Protein AF-A0A956IUS0-F1 (afdb_monomer_lite)

Secondary structure (DSSP, 8-state):
-PPPPPSTT-SHHHHHHHHHHHHH-HHHHHHHHTSTTTTTTTSHHHHHHHHH---HHHHHHHSTT--SS--HHHHHT-S-HHHHH-SSSSSEEEEPPPTT---PPPSS-EEEESGGGSGGGTHHHHS---SS-PPPPS--

Radius of gyration: 16.82 Å; chains: 1; bounding box: 32×32×57 Å

pLDDT: mean 84.07, std 15.71, range [42.06, 98.62]

Foldseek 3Di:
DAAQQPLVQADPVQVVVLVVVCVVVVVVVVVCCPDCQQCLQPDPVNVVVCVVPVDPSSCSQFQSRHDPDDDPVSNNRTNTLCNLQVSDPQAGEDEDDPPPPDDDDDPGHHDYDPCCVDPVSVCSRPVDDDPDCDDDPPDD

Sequence (140 aa):
MPHPAPQTRAGVDALARNAECESCHPEVADEWRASLHAEAFTVREFQHAFRSEPLAFCRSCHAPEAGPAKEPALEAIGVACVTCHLPEGERVLAAARPAGAGGGAAPHPLARSERFAGDEACAACHEFTFPDRRPVPEFM

Structure (mmCIF, N/CA/C/O backbone):
data_AF-A0A956IUS0-F1
#
_entry.id   AF-A0A956IUS0-F1
#
loop_
_atom_site.group_PDB
_atom_site.id
_atom_site.type_symbol
_atom_site.label_atom_id
_atom_site.label_alt_id
_atom_site.label_comp_id
_atom_site.label_asym_id
_atom_site.label_entity_id
_atom_site.label_seq_id
_atom_site.pdbx_PDB_ins_code
_atom_site.Cartn_x
_atom_site.Cartn_y
_atom_site.Cartn_z
_atom_site.occupancy
_atom_site.B_iso_or_equiv
_atom_site.auth_seq_id
_atom_site.auth_comp_id
_atom_site.auth_asym_id
_atom_site.auth_atom_id
_atom_site.pdbx_PDB_model_num
ATOM 1 N N . MET A 1 1 ? 8.177 16.846 -7.841 1.00 43.44 1 MET A N 1
ATOM 2 C CA . MET A 1 1 ? 7.263 15.697 -7.981 1.00 43.44 1 MET A CA 1
ATOM 3 C C . MET A 1 1 ? 7.675 14.664 -6.951 1.00 43.44 1 MET A C 1
ATOM 5 O O . MET A 1 1 ? 8.882 14.517 -6.770 1.00 43.44 1 MET A O 1
ATOM 9 N N . PRO A 1 2 ? 6.737 14.031 -6.233 1.00 47.97 2 PRO A N 1
ATOM 10 C CA . PRO A 1 2 ? 7.080 12.952 -5.316 1.00 47.97 2 PRO A CA 1
ATOM 11 C C . PRO A 1 2 ? 7.835 11.865 -6.090 1.00 47.97 2 PRO A C 1
ATOM 13 O O . PRO A 1 2 ? 7.443 11.480 -7.189 1.00 47.97 2 PRO A O 1
ATOM 16 N N . HIS A 1 3 ? 8.981 11.446 -5.562 1.00 47.50 3 HIS A N 1
ATOM 17 C CA . HIS A 1 3 ? 9.672 10.266 -6.071 1.00 47.50 3 HIS A CA 1
ATOM 18 C C . HIS A 1 3 ? 8.907 9.014 -5.614 1.00 47.50 3 HIS A C 1
ATOM 20 O O . HIS A 1 3 ? 8.232 9.084 -4.581 1.00 47.50 3 HIS A O 1
ATOM 26 N N . PRO A 1 4 ? 9.017 7.879 -6.334 1.00 52.72 4 PRO A N 1
ATOM 27 C CA . PRO A 1 4 ? 8.536 6.602 -5.822 1.00 52.72 4 PRO A CA 1
ATOM 28 C C . PRO A 1 4 ? 9.071 6.401 -4.410 1.00 52.72 4 PRO A C 1
ATOM 30 O O . PRO A 1 4 ? 10.219 6.776 -4.134 1.00 52.72 4 PRO A O 1
ATOM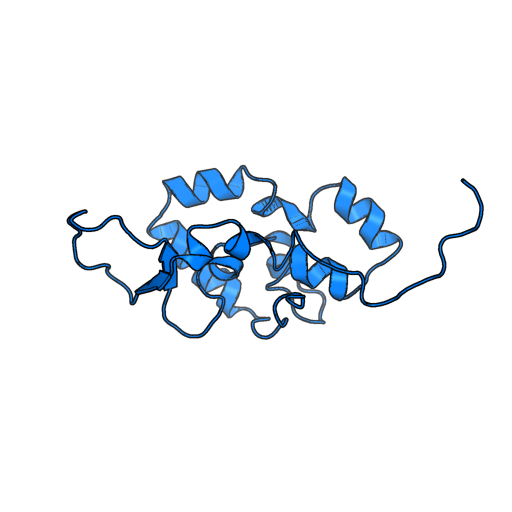 33 N N . ALA A 1 5 ? 8.241 5.846 -3.527 1.00 44.84 5 ALA A N 1
ATOM 34 C CA . ALA A 1 5 ? 8.649 5.578 -2.158 1.00 44.84 5 ALA A CA 1
ATOM 35 C C . ALA A 1 5 ? 10.006 4.844 -2.172 1.00 44.84 5 ALA A C 1
ATOM 37 O O . ALA A 1 5 ? 10.187 3.905 -2.959 1.00 44.84 5 ALA A O 1
ATOM 38 N N . PRO A 1 6 ? 10.990 5.282 -1.366 1.00 46.34 6 PRO A N 1
ATOM 39 C CA . PRO A 1 6 ? 12.245 4.562 -1.247 1.00 46.34 6 PRO A CA 1
ATOM 40 C C . PRO A 1 6 ? 11.949 3.094 -0.926 1.00 46.34 6 PRO A C 1
ATOM 42 O O . PRO A 1 6 ? 11.139 2.815 -0.046 1.00 46.34 6 PRO A O 1
ATOM 45 N N . GLN A 1 7 ? 12.625 2.156 -1.596 1.00 52.38 7 GLN A N 1
ATOM 46 C CA . GLN A 1 7 ? 12.548 0.712 -1.301 1.00 52.38 7 GLN A CA 1
ATOM 47 C C . GLN A 1 7 ? 13.259 0.377 0.028 1.00 52.38 7 GLN A C 1
ATOM 49 O O . GLN A 1 7 ? 14.017 -0.583 0.132 1.00 52.38 7 GLN A O 1
ATOM 54 N N . THR A 1 8 ? 13.102 1.224 1.047 1.00 47.28 8 THR A N 1
ATOM 55 C CA . THR A 1 8 ? 13.841 1.180 2.313 1.00 47.28 8 THR A CA 1
ATOM 56 C C . THR A 1 8 ? 13.293 0.145 3.291 1.00 47.28 8 THR A C 1
ATOM 58 O O . THR A 1 8 ? 13.844 0.022 4.382 1.00 47.28 8 THR A O 1
ATOM 61 N N . ARG A 1 9 ? 12.246 -0.614 2.928 1.00 53.69 9 ARG A N 1
ATOM 62 C CA . ARG A 1 9 ? 11.588 -1.596 3.817 1.00 53.69 9 ARG A CA 1
ATOM 63 C C . ARG A 1 9 ? 11.575 -3.034 3.327 1.00 53.69 9 ARG A C 1
ATOM 65 O O . ARG A 1 9 ? 10.832 -3.854 3.851 1.00 53.69 9 ARG A O 1
ATOM 72 N N . ALA A 1 10 ? 12.442 -3.351 2.377 1.00 52.94 10 ALA A N 1
ATOM 73 C CA . ALA A 1 10 ? 12.619 -4.715 1.917 1.00 52.94 10 ALA A CA 1
ATOM 74 C C . ALA A 1 10 ? 12.929 -5.682 3.072 1.00 52.94 10 ALA A C 1
ATOM 76 O O . ALA A 1 10 ? 13.955 -5.532 3.743 1.00 52.94 10 ALA A O 1
ATOM 77 N N . GLY A 1 11 ? 12.081 -6.694 3.279 1.00 60.34 11 GLY A N 1
ATOM 78 C CA . GLY A 1 11 ? 12.446 -7.836 4.113 1.00 60.34 11 GLY A CA 1
ATOM 79 C C . GLY A 1 11 ? 11.300 -8.662 4.689 1.00 60.34 11 GLY A C 1
ATOM 80 O O . GLY A 1 11 ? 10.126 -8.312 4.632 1.00 60.34 11 GLY A O 1
ATOM 81 N N . VAL A 1 12 ? 11.693 -9.778 5.309 1.00 58.97 12 VAL A N 1
ATOM 82 C CA . VAL A 1 12 ? 10.830 -10.805 5.927 1.00 58.97 12 VAL A CA 1
ATOM 83 C C . VAL A 1 12 ? 9.860 -10.244 6.982 1.00 58.97 12 VAL A C 1
ATOM 85 O O . VAL A 1 12 ? 8.802 -10.823 7.212 1.00 58.97 12 VAL A O 1
ATOM 88 N N . ASP A 1 13 ? 10.202 -9.105 7.591 1.00 82.25 13 ASP A N 1
ATOM 89 C CA . ASP A 1 13 ? 9.361 -8.384 8.554 1.00 82.25 13 ASP A CA 1
ATOM 90 C C . ASP A 1 13 ? 8.063 -7.850 7.920 1.00 82.25 13 ASP A C 1
ATOM 92 O O . ASP A 1 13 ? 7.012 -7.856 8.557 1.00 82.25 13 ASP A O 1
ATOM 96 N N . ALA A 1 14 ? 8.081 -7.468 6.638 1.00 86.94 14 ALA A N 1
ATOM 97 C CA . ALA A 1 14 ? 6.908 -6.903 5.972 1.00 86.94 14 ALA A CA 1
ATOM 98 C C . ALA A 1 14 ? 5.746 -7.907 5.866 1.00 86.94 14 ALA A C 1
ATOM 100 O O . ALA A 1 14 ? 4.598 -7.540 6.115 1.00 86.94 14 ALA A O 1
ATOM 101 N N . LEU A 1 15 ? 6.032 -9.184 5.571 1.00 91.81 15 LEU A N 1
ATOM 102 C CA . LEU A 1 15 ? 5.006 -10.237 5.527 1.00 91.81 15 LEU A CA 1
ATOM 103 C C . LEU A 1 15 ? 4.382 -10.469 6.907 1.00 91.81 15 LEU A C 1
ATOM 105 O O . LEU A 1 15 ? 3.162 -10.569 7.023 1.00 91.81 15 LEU A O 1
ATOM 109 N N . ALA A 1 16 ? 5.217 -10.540 7.949 1.00 92.31 16 ALA A N 1
ATOM 110 C CA . ALA A 1 16 ? 4.759 -10.749 9.318 1.00 92.31 16 ALA A CA 1
ATOM 111 C C . ALA A 1 16 ? 3.883 -9.579 9.790 1.00 92.31 16 ALA A C 1
ATOM 113 O O . ALA A 1 16 ? 2.766 -9.793 10.256 1.00 92.31 16 ALA A O 1
ATOM 114 N N . ARG A 1 17 ? 4.335 -8.340 9.575 1.00 91.19 17 ARG A N 1
ATOM 115 C CA . ARG A 1 17 ? 3.581 -7.132 9.935 1.00 91.19 17 ARG A CA 1
ATOM 116 C C . ARG A 1 17 ? 2.289 -6.981 9.138 1.00 91.19 17 ARG A C 1
ATOM 118 O O . ARG A 1 17 ? 1.290 -6.530 9.692 1.00 91.19 17 ARG A O 1
ATOM 125 N N . ASN A 1 18 ? 2.268 -7.374 7.862 1.00 94.81 18 ASN A N 1
ATOM 126 C CA . ASN A 1 18 ? 1.022 -7.404 7.098 1.00 94.81 18 ASN A CA 1
ATOM 127 C C . ASN A 1 18 ? 0.026 -8.398 7.703 1.00 94.81 18 ASN A C 1
ATOM 129 O O . ASN A 1 18 ? -1.116 -8.031 7.959 1.00 94.81 18 ASN A O 1
ATOM 133 N N . ALA A 1 19 ? 0.481 -9.616 8.011 1.00 95.81 19 ALA A N 1
ATOM 134 C CA . ALA A 1 19 ? -0.356 -10.640 8.630 1.00 95.81 19 ALA A CA 1
ATOM 135 C C . ALA A 1 19 ? -0.896 -10.206 10.007 1.00 95.81 19 ALA A C 1
ATOM 137 O O . ALA A 1 19 ? -2.046 -10.498 10.338 1.00 95.81 19 ALA A O 1
ATOM 138 N N . GLU A 1 20 ? -0.112 -9.462 10.796 1.00 94.56 20 GLU A N 1
ATOM 139 C CA . GLU A 1 20 ? -0.593 -8.845 12.039 1.00 94.56 20 GLU A CA 1
ATOM 140 C C . GLU A 1 20 ? -1.752 -7.874 11.779 1.00 94.56 20 GLU A C 1
ATOM 142 O O . GLU A 1 20 ? -2.770 -7.950 12.472 1.00 94.56 20 GLU A O 1
ATOM 147 N N . CYS A 1 21 ? -1.649 -7.018 10.753 1.00 95.62 21 CYS A N 1
ATOM 148 C CA . CYS A 1 21 ? -2.739 -6.118 10.362 1.00 95.62 21 CYS A CA 1
ATOM 149 C C . CYS A 1 21 ? -4.008 -6.912 10.017 1.00 95.62 21 CYS A C 1
ATOM 151 O O . CYS A 1 21 ? -5.085 -6.607 10.529 1.00 95.62 21 CYS A O 1
ATOM 153 N N . GLU A 1 22 ? -3.871 -7.959 9.199 1.00 97.56 22 GLU A N 1
ATOM 154 C CA . GLU A 1 22 ? -4.990 -8.802 8.759 1.00 97.56 22 GLU A CA 1
ATOM 155 C C . GLU A 1 22 ? -5.666 -9.532 9.930 1.00 97.56 22 GLU A C 1
ATOM 157 O O . GLU A 1 22 ? -6.880 -9.725 9.919 1.00 97.56 22 GLU A O 1
ATOM 162 N N . SER A 1 23 ? -4.912 -9.886 10.977 1.00 97.44 23 SER A N 1
ATOM 163 C CA . SER A 1 23 ? -5.463 -10.572 12.153 1.00 97.44 23 SER A CA 1
ATOM 164 C C . SER A 1 23 ? -6.440 -9.719 12.975 1.00 97.44 23 SER A C 1
ATOM 166 O O . SER A 1 23 ? -7.355 -10.265 13.590 1.00 97.44 23 SER A O 1
ATOM 168 N N . CYS A 1 24 ? -6.257 -8.392 12.986 1.00 97.19 24 CYS A N 1
ATOM 169 C CA . CYS A 1 24 ? -7.112 -7.452 13.720 1.00 97.19 24 CYS A CA 1
ATOM 170 C C . CYS A 1 24 ? -8.113 -6.713 12.821 1.00 97.19 24 CYS A C 1
ATOM 172 O O . CYS A 1 24 ? -9.118 -6.209 13.322 1.00 97.19 24 CYS A O 1
ATOM 174 N N . HIS A 1 25 ? -7.847 -6.641 11.514 1.00 96.81 25 HIS A N 1
ATOM 175 C CA . HIS A 1 25 ? -8.680 -5.962 10.520 1.00 96.81 25 HIS A CA 1
ATOM 176 C C . HIS A 1 25 ? -9.145 -6.925 9.412 1.00 96.81 25 HIS A C 1
ATOM 178 O O . HIS A 1 25 ? -8.826 -6.695 8.243 1.00 96.81 25 HIS A O 1
ATOM 184 N N . PRO A 1 26 ? -9.880 -8.002 9.748 1.00 98.19 26 PRO A N 1
ATOM 185 C CA . PRO A 1 26 ? -10.211 -9.053 8.791 1.00 98.19 26 PRO A CA 1
ATOM 186 C C . PRO A 1 26 ? -11.096 -8.559 7.640 1.00 98.19 26 PRO A C 1
ATOM 188 O O . PRO A 1 26 ? -10.866 -8.942 6.500 1.00 98.19 26 PRO A O 1
ATOM 191 N N . GLU A 1 27 ? -12.045 -7.654 7.890 1.00 98.50 27 GLU A N 1
ATOM 192 C CA . GLU A 1 27 ? -12.918 -7.135 6.829 1.00 98.50 27 GLU A CA 1
ATOM 193 C C . GLU A 1 27 ? -12.130 -6.296 5.812 1.00 98.50 27 GLU A C 1
ATOM 195 O O . GLU A 1 27 ? -12.302 -6.442 4.605 1.0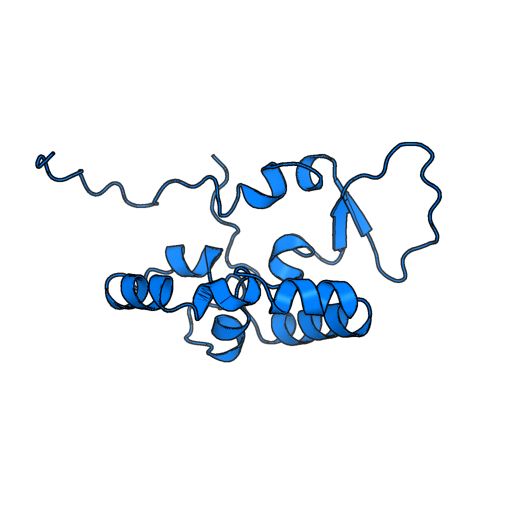0 98.50 27 GLU A O 1
ATOM 200 N N . VAL A 1 28 ? -11.208 -5.458 6.296 1.00 98.06 28 VAL A N 1
ATOM 201 C CA . VAL A 1 28 ? -10.326 -4.649 5.436 1.00 98.06 28 VAL A CA 1
ATOM 202 C C . VAL A 1 28 ? -9.336 -5.543 4.687 1.00 98.06 28 VAL A C 1
ATOM 204 O O . VAL A 1 28 ? -9.025 -5.288 3.525 1.00 98.06 28 VAL A O 1
ATOM 207 N N . ALA A 1 29 ? -8.847 -6.605 5.332 1.00 98.50 29 ALA A N 1
ATOM 208 C CA . ALA A 1 29 ? -7.982 -7.589 4.696 1.00 98.50 29 ALA A CA 1
ATOM 209 C C . ALA A 1 29 ? -8.693 -8.307 3.543 1.00 98.50 29 ALA A C 1
ATOM 211 O O . ALA A 1 29 ? -8.100 -8.476 2.478 1.00 98.50 29 ALA A O 1
ATOM 212 N N . ASP A 1 30 ? -9.958 -8.685 3.722 1.00 98.62 30 ASP A N 1
ATOM 213 C CA . ASP A 1 30 ? -10.762 -9.311 2.671 1.00 98.62 30 ASP A CA 1
ATOM 214 C C . ASP A 1 30 ? -10.983 -8.357 1.485 1.00 98.62 30 ASP A C 1
ATOM 216 O O . ASP A 1 30 ? -10.818 -8.761 0.330 1.00 98.62 30 ASP A O 1
ATOM 220 N N . GLU A 1 31 ? -11.271 -7.076 1.748 1.00 98.62 31 GLU A N 1
ATOM 221 C CA . GLU A 1 31 ? -11.363 -6.044 0.705 1.00 98.62 31 GLU A CA 1
ATOM 222 C C . GLU A 1 31 ? -10.039 -5.873 -0.054 1.00 98.62 31 GLU A C 1
ATOM 224 O O . GLU A 1 31 ? -10.020 -5.834 -1.287 1.00 98.62 31 GLU A O 1
ATOM 229 N N . TRP A 1 32 ? -8.917 -5.808 0.668 1.00 98.50 32 TRP A N 1
ATOM 230 C CA . TRP A 1 32 ? -7.590 -5.693 0.070 1.00 98.50 32 TRP A CA 1
ATOM 231 C C . TRP A 1 32 ? -7.247 -6.909 -0.797 1.00 98.50 32 TRP A C 1
ATOM 233 O O . TRP A 1 32 ? -6.831 -6.723 -1.943 1.00 98.50 32 TRP A O 1
ATOM 243 N N . ARG A 1 33 ? -7.475 -8.136 -0.308 1.00 98.06 33 ARG A N 1
ATOM 244 C CA . ARG A 1 33 ? -7.213 -9.384 -1.052 1.00 98.06 33 ARG A CA 1
ATOM 245 C C . ARG A 1 33 ? -8.015 -9.479 -2.347 1.00 98.06 33 ARG A C 1
ATOM 247 O O . ARG A 1 33 ? -7.543 -10.090 -3.298 1.00 98.06 33 ARG A O 1
ATOM 254 N N . ALA A 1 34 ? -9.204 -8.881 -2.390 1.00 98.06 34 ALA A N 1
ATOM 255 C CA . ALA A 1 34 ? -10.048 -8.822 -3.581 1.00 98.06 34 ALA A CA 1
ATOM 256 C C . ALA A 1 34 ? -9.696 -7.659 -4.534 1.00 98.06 34 ALA A C 1
ATOM 258 O O . ALA A 1 34 ? -10.375 -7.461 -5.544 1.00 98.06 34 ALA A O 1
ATOM 259 N N . SER A 1 35 ? -8.671 -6.861 -4.219 1.00 97.88 35 SER A N 1
ATOM 260 C CA . SER A 1 35 ? -8.304 -5.658 -4.967 1.00 97.88 35 SER A CA 1
ATOM 261 C C . SER A 1 35 ? -7.094 -5.857 -5.883 1.00 97.88 35 SER A C 1
ATOM 263 O O . SER A 1 35 ? -6.226 -6.698 -5.653 1.00 97.88 35 SER A O 1
ATOM 265 N N . LEU A 1 36 ? -6.963 -4.974 -6.878 1.00 97.69 36 LEU A N 1
ATOM 266 C CA . LEU A 1 36 ? -5.780 -4.922 -7.746 1.00 97.69 36 LEU A CA 1
ATOM 267 C C . LEU A 1 36 ? -4.492 -4.523 -7.007 1.00 97.69 36 LEU A C 1
ATOM 269 O O . LEU A 1 36 ? -3.410 -4.705 -7.556 1.00 97.69 36 LEU A O 1
ATOM 273 N N . HIS A 1 37 ? -4.577 -3.996 -5.781 1.00 97.81 37 HIS A N 1
ATOM 274 C CA . HIS A 1 37 ? -3.394 -3.720 -4.966 1.00 97.81 37 HIS A CA 1
ATOM 275 C C . HIS A 1 37 ? -2.734 -5.019 -4.489 1.00 97.81 37 HIS A C 1
ATOM 277 O O . HIS A 1 37 ? -1.521 -5.163 -4.635 1.00 97.81 37 HIS A O 1
ATOM 283 N N . ALA A 1 38 ? -3.516 -5.992 -4.010 1.00 98.00 38 ALA A N 1
ATOM 284 C CA . ALA A 1 38 ? -2.995 -7.307 -3.630 1.00 98.00 38 ALA A CA 1
ATOM 285 C C . ALA A 1 38 ? -2.441 -8.078 -4.841 1.00 98.00 38 ALA A C 1
ATOM 287 O O . ALA A 1 38 ? -1.449 -8.792 -4.737 1.00 98.00 38 ALA A O 1
ATOM 288 N N . GLU A 1 39 ? -3.042 -7.888 -6.018 1.00 98.12 39 GLU A N 1
ATOM 289 C CA . GLU A 1 39 ? -2.610 -8.537 -7.261 1.00 98.12 39 GLU A CA 1
ATOM 290 C C . GLU A 1 39 ? -1.565 -7.735 -8.052 1.00 98.12 39 GLU A C 1
ATOM 292 O O . GLU A 1 39 ? -1.180 -8.149 -9.148 1.00 98.12 39 GLU A O 1
ATOM 297 N N . ALA A 1 40 ? -1.088 -6.597 -7.533 1.00 97.81 40 ALA A N 1
ATOM 298 C CA . ALA A 1 40 ? -0.341 -5.615 -8.318 1.00 97.81 40 ALA A CA 1
ATOM 299 C C . ALA A 1 40 ? 0.852 -6.231 -9.065 1.00 97.81 40 ALA A C 1
ATOM 301 O O . ALA A 1 40 ? 1.060 -5.938 -10.244 1.00 97.81 40 ALA A O 1
ATOM 302 N N . PHE A 1 41 ? 1.604 -7.125 -8.420 1.00 97.25 41 PHE A N 1
ATOM 303 C CA . PHE A 1 41 ? 2.699 -7.839 -9.069 1.00 97.25 41 PHE A CA 1
ATOM 304 C C . PHE A 1 41 ? 2.232 -9.035 -9.899 1.00 97.25 41 PHE A C 1
ATOM 306 O O . PHE A 1 41 ? 2.854 -9.357 -10.901 1.00 97.25 41 PHE A O 1
ATOM 313 N N . THR A 1 42 ? 1.199 -9.764 -9.493 1.00 97.19 42 THR A N 1
ATOM 314 C CA . THR A 1 42 ? 0.888 -11.090 -10.056 1.00 97.19 42 THR A CA 1
ATOM 315 C C . THR A 1 42 ? -0.053 -11.031 -11.253 1.00 97.19 42 THR A C 1
ATOM 317 O O . THR A 1 42 ? -0.076 -11.969 -12.058 1.00 97.19 42 THR A O 1
ATOM 320 N N . VAL A 1 43 ? -0.780 -9.924 -11.414 1.00 97.44 43 VAL A N 1
ATOM 321 C CA . VAL A 1 43 ? -1.730 -9.728 -12.506 1.00 97.44 43 VAL A CA 1
ATOM 322 C C . VAL A 1 43 ? -1.044 -9.863 -13.872 1.00 97.44 43 VAL A C 1
ATOM 324 O O . VAL A 1 43 ? 0.078 -9.395 -14.107 1.00 97.44 43 VAL A O 1
ATOM 327 N N . ARG A 1 44 ? -1.721 -10.546 -14.802 1.00 97.19 44 ARG A N 1
ATOM 328 C CA . ARG A 1 44 ? -1.165 -10.965 -16.101 1.00 97.19 44 ARG A CA 1
ATOM 329 C C . ARG A 1 44 ? -0.601 -9.792 -16.900 1.00 97.19 44 ARG A C 1
ATOM 331 O O . ARG A 1 44 ? 0.449 -9.937 -17.526 1.00 97.19 44 ARG A O 1
ATOM 338 N N . GLU A 1 45 ? -1.312 -8.673 -16.914 1.00 96.44 45 GLU A N 1
ATOM 339 C CA . GLU A 1 45 ? -0.975 -7.451 -17.642 1.00 96.44 45 GLU A CA 1
ATOM 340 C C . GLU A 1 45 ? 0.382 -6.914 -17.189 1.00 96.44 45 GLU A C 1
ATOM 342 O O . GLU A 1 45 ? 1.270 -6.695 -18.016 1.00 96.44 45 GLU A O 1
ATOM 347 N N . PHE A 1 46 ? 0.574 -6.791 -15.873 1.00 96.50 46 PHE A N 1
ATOM 348 C CA . PHE A 1 46 ? 1.840 -6.343 -15.309 1.00 96.50 46 PHE A CA 1
ATOM 349 C C . PHE A 1 46 ? 2.953 -7.348 -15.599 1.00 96.50 46 PHE A C 1
ATOM 351 O O . PHE A 1 46 ? 4.004 -6.971 -16.114 1.00 96.50 46 PHE A O 1
ATOM 358 N N . GLN A 1 47 ? 2.712 -8.642 -15.370 1.00 97.12 47 GLN A N 1
ATOM 359 C CA . GLN A 1 47 ? 3.701 -9.683 -15.658 1.00 97.12 47 GLN A CA 1
ATOM 360 C C . GLN A 1 47 ? 4.105 -9.722 -17.137 1.00 97.12 47 GLN A C 1
ATOM 362 O O . GLN A 1 47 ? 5.249 -10.041 -17.457 1.00 97.12 47 GLN A O 1
ATOM 367 N N . HIS A 1 48 ? 3.194 -9.404 -18.060 1.00 96.94 48 HIS A N 1
ATOM 368 C CA . HIS A 1 48 ? 3.520 -9.296 -19.478 1.00 96.94 48 HIS A CA 1
ATOM 369 C C . HIS A 1 48 ? 4.506 -8.161 -19.758 1.00 96.94 48 HIS A C 1
ATOM 371 O O . HIS A 1 48 ? 5.523 -8.405 -20.407 1.00 96.94 48 HIS A O 1
ATOM 377 N N . ALA A 1 49 ? 4.247 -6.963 -19.233 1.00 94.12 49 ALA A N 1
ATOM 378 C CA . ALA A 1 49 ? 5.144 -5.820 -19.389 1.00 94.12 49 ALA A CA 1
ATOM 379 C C . ALA A 1 49 ? 6.490 -6.042 -18.674 1.00 94.12 49 ALA A C 1
ATOM 381 O O . ALA A 1 49 ? 7.553 -5.811 -19.250 1.00 94.12 49 ALA A O 1
ATOM 382 N N . PHE A 1 50 ? 6.455 -6.568 -17.449 1.00 93.94 50 PHE A N 1
ATOM 383 C CA . PHE A 1 50 ? 7.636 -6.757 -16.608 1.00 93.94 50 PHE A CA 1
ATOM 384 C C . PHE A 1 50 ? 8.630 -7.777 -17.181 1.00 93.94 50 PHE A C 1
ATOM 386 O O . PHE A 1 50 ? 9.835 -7.622 -17.006 1.00 93.94 50 PHE A O 1
ATOM 393 N N . ARG A 1 51 ? 8.164 -8.790 -17.929 1.00 94.38 51 ARG A N 1
ATOM 394 C CA . ARG A 1 51 ? 9.062 -9.714 -18.651 1.00 94.38 51 ARG A CA 1
ATOM 395 C C . ARG A 1 51 ? 9.916 -9.013 -19.706 1.00 94.38 51 ARG A C 1
ATOM 397 O O . ARG A 1 51 ? 11.031 -9.461 -19.958 1.00 94.38 51 ARG A O 1
ATOM 404 N N . SER A 1 52 ? 9.392 -7.957 -20.320 1.00 92.75 52 SER A N 1
ATOM 405 C CA . SER A 1 52 ? 10.105 -7.176 -21.333 1.00 92.75 52 SER A CA 1
ATOM 406 C C . SER A 1 52 ? 11.000 -6.113 -20.698 1.00 92.75 52 SER A C 1
ATOM 408 O O . SER A 1 52 ? 12.098 -5.868 -21.189 1.00 92.75 52 SER A O 1
ATOM 410 N N . GLU A 1 53 ? 10.553 -5.503 -19.596 1.00 89.75 53 GLU A N 1
ATOM 411 C CA . GLU A 1 53 ? 11.264 -4.420 -18.907 1.00 89.75 53 GLU A CA 1
ATOM 412 C C . GLU A 1 53 ? 11.274 -4.634 -17.375 1.00 89.75 53 GLU A C 1
ATOM 414 O O . GLU A 1 53 ? 10.500 -4.000 -16.653 1.00 89.75 53 GLU A O 1
ATOM 419 N N . PRO A 1 54 ? 12.148 -5.515 -16.839 1.00 90.12 54 PRO A N 1
ATOM 420 C CA . PRO A 1 54 ? 12.162 -5.891 -15.422 1.00 90.12 54 PRO A CA 1
ATOM 421 C C . PRO A 1 54 ? 12.861 -4.844 -14.539 1.00 90.12 54 PRO A C 1
ATOM 423 O O . PRO A 1 54 ? 13.830 -5.125 -13.831 1.00 90.12 54 PRO A O 1
ATOM 426 N N . LEU A 1 55 ? 12.404 -3.595 -14.606 1.00 86.88 55 LEU A N 1
ATOM 427 C CA . LEU A 1 55 ? 13.035 -2.476 -13.916 1.00 86.88 55 LEU A CA 1
ATOM 428 C C . LEU A 1 55 ? 12.690 -2.480 -12.423 1.00 86.88 55 LEU A C 1
ATOM 430 O O . LEU A 1 55 ? 11.536 -2.656 -12.029 1.00 86.88 55 LEU A O 1
ATOM 434 N N . ALA A 1 56 ? 13.678 -2.165 -11.580 1.00 86.38 56 ALA A N 1
ATOM 435 C CA . ALA A 1 56 ? 13.456 -1.962 -10.147 1.00 86.38 56 ALA A CA 1
ATOM 436 C C . ALA A 1 56 ? 12.399 -0.875 -9.871 1.00 86.38 56 ALA A C 1
ATOM 438 O O . ALA A 1 56 ? 11.651 -0.982 -8.902 1.00 86.38 56 ALA A O 1
ATOM 439 N N . PHE A 1 57 ? 12.296 0.124 -10.756 1.00 87.38 57 PHE A N 1
ATOM 440 C CA . PHE A 1 57 ? 11.247 1.143 -10.728 1.00 87.38 57 PHE A CA 1
ATOM 441 C C . PHE A 1 57 ? 9.837 0.535 -10.772 1.00 87.38 57 PHE A C 1
ATOM 443 O O . PHE A 1 57 ? 9.013 0.877 -9.932 1.00 87.38 57 PHE A O 1
ATOM 450 N N . CYS A 1 58 ? 9.567 -0.416 -11.672 1.00 90.62 58 CYS A N 1
ATOM 451 C CA . CYS A 1 58 ? 8.254 -1.061 -11.783 1.00 90.62 58 CYS A CA 1
ATOM 452 C C . CYS A 1 58 ? 7.860 -1.761 -10.476 1.00 90.62 58 CYS A C 1
ATOM 454 O O . CYS A 1 58 ? 6.725 -1.653 -10.017 1.00 90.62 58 CYS A O 1
ATOM 456 N N . ARG A 1 59 ? 8.824 -2.427 -9.830 1.00 91.06 59 ARG A N 1
ATOM 457 C CA . ARG A 1 59 ? 8.581 -3.104 -8.551 1.00 91.06 59 ARG A CA 1
ATOM 458 C C . ARG A 1 59 ? 8.346 -2.140 -7.390 1.00 91.06 59 ARG A C 1
ATOM 460 O O . ARG A 1 59 ? 7.615 -2.504 -6.486 1.00 91.06 59 ARG A O 1
ATOM 467 N N . SER A 1 60 ? 8.872 -0.912 -7.431 1.00 89.12 60 SER A N 1
ATOM 468 C CA . SER A 1 60 ? 8.637 0.073 -6.358 1.00 89.12 60 SER A CA 1
ATOM 469 C C . SER A 1 60 ? 7.158 0.398 -6.131 1.00 89.12 60 SER A C 1
ATOM 471 O O . SER A 1 60 ? 6.800 0.830 -5.044 1.00 89.12 60 SER A O 1
ATOM 473 N N . CYS A 1 61 ? 6.315 0.177 -7.147 1.00 92.50 61 CYS A N 1
ATOM 474 C CA . CYS A 1 61 ? 4.869 0.376 -7.073 1.00 92.50 61 CYS A CA 1
ATOM 475 C C . CYS A 1 61 ? 4.085 -0.946 -7.074 1.00 92.50 61 CYS A C 1
ATOM 477 O O . CYS A 1 61 ? 3.010 -1.005 -6.500 1.00 92.50 61 CYS A O 1
ATOM 479 N N . HIS A 1 62 ? 4.596 -2.004 -7.715 1.00 95.38 62 HIS A N 1
ATOM 480 C CA . HIS A 1 62 ? 3.858 -3.267 -7.868 1.00 95.38 62 HIS A CA 1
ATOM 481 C C . HIS A 1 62 ? 4.235 -4.356 -6.857 1.00 95.38 62 HIS A C 1
ATOM 483 O O . HIS A 1 62 ? 3.463 -5.287 -6.669 1.00 95.38 62 HIS A O 1
ATOM 489 N N . ALA A 1 63 ? 5.395 -4.249 -6.212 1.00 94.50 63 ALA A N 1
ATOM 490 C CA . ALA A 1 63 ? 5.837 -5.109 -5.114 1.00 94.50 63 ALA A CA 1
ATOM 491 C C . ALA A 1 63 ? 6.744 -4.305 -4.159 1.00 94.50 63 ALA A C 1
ATOM 493 O O . ALA A 1 63 ? 7.952 -4.552 -4.108 1.00 94.50 63 ALA A O 1
ATOM 494 N N . PRO A 1 64 ? 6.208 -3.292 -3.453 1.00 91.44 64 PRO A N 1
ATOM 495 C CA . PRO A 1 64 ? 7.028 -2.284 -2.771 1.00 91.44 64 PRO A CA 1
ATOM 496 C C . PRO A 1 64 ? 7.884 -2.850 -1.633 1.00 91.44 64 PRO A C 1
ATOM 498 O O . PRO A 1 64 ? 8.960 -2.327 -1.346 1.00 91.44 64 PRO A O 1
ATOM 501 N N . GLU A 1 65 ? 7.432 -3.953 -1.033 1.00 90.94 65 GLU A N 1
ATOM 502 C CA . GLU A 1 65 ? 8.144 -4.652 0.040 1.00 90.94 65 GLU A CA 1
ATOM 503 C C . GLU A 1 65 ? 9.215 -5.623 -0.484 1.00 90.94 65 GLU A C 1
ATOM 505 O O . GLU A 1 65 ? 9.999 -6.160 0.299 1.00 90.94 65 GLU A O 1
ATOM 510 N N . ALA A 1 66 ? 9.280 -5.869 -1.798 1.00 89.00 66 ALA A N 1
ATOM 511 C CA . ALA A 1 66 ? 10.302 -6.723 -2.389 1.00 89.00 66 ALA A CA 1
ATOM 512 C C . ALA A 1 66 ? 11.629 -5.961 -2.535 1.00 89.00 66 ALA A C 1
ATOM 514 O O . ALA A 1 66 ? 11.721 -4.935 -3.217 1.00 89.00 66 ALA A O 1
ATOM 515 N N . GLY A 1 67 ? 12.693 -6.502 -1.936 1.00 79.06 67 GLY A N 1
ATOM 516 C CA . GLY A 1 67 ? 14.048 -5.978 -2.077 1.00 79.06 67 GLY A CA 1
ATOM 517 C C . GLY A 1 67 ? 14.637 -6.200 -3.464 1.00 79.06 67 GLY A C 1
ATOM 518 O O . GLY A 1 67 ? 14.002 -6.804 -4.324 1.00 79.06 67 GLY A O 1
ATOM 519 N N . PRO A 1 68 ? 15.870 -5.734 -3.740 1.00 74.38 68 PRO A N 1
ATOM 520 C CA . PRO A 1 68 ? 16.533 -5.927 -5.037 1.00 74.38 68 PRO A CA 1
ATOM 521 C C . PRO A 1 68 ? 16.707 -7.406 -5.422 1.00 74.38 68 PRO A C 1
ATOM 523 O O . PRO A 1 68 ? 16.870 -7.717 -6.600 1.00 74.38 68 PRO A O 1
ATOM 526 N N . ALA A 1 69 ? 16.663 -8.315 -4.446 1.00 79.44 69 ALA A N 1
ATOM 527 C CA . ALA A 1 69 ? 16.637 -9.749 -4.681 1.00 79.44 69 ALA A CA 1
ATOM 528 C C . ALA A 1 69 ? 15.265 -10.215 -5.199 1.00 79.44 69 ALA A C 1
ATOM 530 O O . ALA A 1 69 ? 14.245 -9.545 -5.050 1.00 79.44 69 ALA A O 1
ATOM 531 N N . LYS A 1 70 ? 15.240 -11.398 -5.816 1.00 81.69 70 LYS A N 1
ATOM 532 C CA . LYS A 1 70 ? 13.986 -12.069 -6.155 1.00 81.69 70 LYS A CA 1
ATOM 533 C C . LYS A 1 70 ? 13.430 -12.729 -4.899 1.00 81.69 70 LYS A C 1
ATOM 535 O O . LYS A 1 70 ? 14.008 -13.699 -4.411 1.00 81.69 70 LYS A O 1
ATOM 540 N N . GLU A 1 71 ? 12.302 -12.229 -4.415 1.00 88.12 71 GLU A N 1
ATOM 541 C CA . GLU A 1 71 ? 11.669 -12.680 -3.175 1.00 88.12 71 GLU A CA 1
ATOM 542 C C . GLU A 1 71 ? 10.193 -12.998 -3.451 1.00 88.12 71 GLU A C 1
ATOM 544 O O . GLU A 1 71 ? 9.333 -12.156 -3.212 1.00 88.12 71 GLU A O 1
ATOM 549 N N . PRO A 1 72 ? 9.868 -14.205 -3.964 1.00 91.94 72 PRO A N 1
ATOM 550 C CA . PRO A 1 72 ? 8.546 -14.495 -4.526 1.00 91.94 72 PRO A CA 1
ATOM 551 C C . PRO A 1 72 ? 7.371 -14.223 -3.585 1.00 91.94 72 PRO A C 1
ATOM 553 O O . PRO A 1 72 ? 6.300 -13.851 -4.045 1.00 91.94 72 PRO A O 1
ATOM 556 N N . ALA A 1 73 ? 7.558 -14.396 -2.275 1.00 92.94 73 ALA A N 1
ATOM 557 C CA . ALA A 1 73 ? 6.517 -14.116 -1.291 1.00 92.94 73 ALA A CA 1
ATOM 558 C C . ALA A 1 73 ? 6.261 -12.606 -1.115 1.00 92.94 73 ALA A C 1
ATOM 560 O O . ALA A 1 73 ? 5.108 -12.192 -1.056 1.00 92.94 73 ALA A O 1
ATOM 561 N N . LEU A 1 74 ? 7.317 -11.785 -1.084 1.00 92.69 74 LEU A N 1
ATOM 562 C CA . LEU A 1 74 ? 7.209 -10.319 -1.033 1.00 92.69 74 LEU A CA 1
ATOM 563 C C . LEU A 1 74 ? 6.782 -9.724 -2.377 1.00 92.69 74 LEU A C 1
ATOM 565 O O . LEU A 1 74 ? 6.187 -8.659 -2.430 1.00 92.69 74 LEU A O 1
ATOM 569 N N . GLU A 1 75 ? 7.071 -10.411 -3.475 1.00 94.44 75 GLU A N 1
ATOM 570 C CA . GLU A 1 75 ? 6.531 -10.064 -4.783 1.00 94.44 75 GLU A CA 1
ATOM 571 C C . GLU A 1 75 ? 5.025 -10.359 -4.840 1.00 94.44 75 GLU A C 1
ATOM 573 O O . GLU A 1 75 ? 4.236 -9.510 -5.243 1.00 94.44 75 GLU A O 1
ATOM 578 N N . ALA A 1 76 ? 4.606 -11.540 -4.383 1.00 95.69 76 ALA A N 1
ATOM 579 C CA . ALA A 1 76 ? 3.218 -11.984 -4.457 1.00 95.69 76 ALA A CA 1
ATOM 580 C C . ALA A 1 76 ? 2.254 -11.235 -3.525 1.00 95.69 76 ALA A C 1
ATOM 582 O O . ALA A 1 76 ? 1.056 -11.269 -3.787 1.00 95.69 76 ALA A O 1
ATOM 583 N N . ILE A 1 77 ? 2.744 -10.576 -2.467 1.00 95.75 77 ILE A N 1
ATOM 584 C CA . ILE A 1 77 ? 1.891 -9.772 -1.577 1.00 95.75 77 ILE A CA 1
ATOM 585 C C . ILE A 1 77 ? 1.454 -8.443 -2.221 1.00 95.75 77 ILE A C 1
ATOM 587 O O . ILE A 1 77 ? 0.540 -7.800 -1.721 1.00 95.75 77 ILE A O 1
ATOM 591 N N . GLY A 1 78 ? 2.072 -8.022 -3.331 1.00 96.12 78 GLY A N 1
ATOM 592 C CA . GLY A 1 78 ? 1.689 -6.799 -4.038 1.00 96.12 78 GLY A CA 1
ATOM 593 C C . GLY A 1 78 ? 1.879 -5.529 -3.198 1.00 96.12 78 GLY A C 1
ATOM 594 O O . GLY A 1 78 ? 2.853 -5.391 -2.457 1.00 96.12 78 GLY A O 1
ATOM 595 N N . VAL A 1 79 ? 0.950 -4.582 -3.333 1.00 96.38 79 VAL A N 1
ATOM 596 C CA . VAL A 1 79 ? 0.858 -3.378 -2.493 1.00 96.38 79 VAL A CA 1
ATOM 597 C C . VAL A 1 79 ? 0.169 -3.765 -1.187 1.00 96.38 79 VAL A C 1
ATOM 599 O O . VAL A 1 79 ? -1.050 -3.917 -1.142 1.00 96.38 79 VAL A O 1
ATOM 602 N N . ALA A 1 80 ? 0.962 -3.956 -0.137 1.00 95.38 80 ALA A N 1
ATOM 603 C CA . ALA A 1 80 ? 0.532 -4.467 1.159 1.00 95.38 80 ALA A CA 1
ATOM 604 C C . ALA A 1 80 ? -0.069 -3.366 2.059 1.00 95.38 80 ALA A C 1
ATOM 606 O O . ALA A 1 80 ? 0.079 -2.169 1.801 1.00 95.38 80 ALA A O 1
ATOM 607 N N . CYS A 1 81 ? -0.681 -3.747 3.185 1.00 95.56 81 CYS A N 1
ATOM 608 C CA . CYS A 1 81 ? -1.160 -2.810 4.211 1.00 95.56 81 CYS A CA 1
ATOM 609 C C . CYS A 1 81 ? -0.028 -1.879 4.667 1.00 95.56 81 CYS A C 1
ATOM 611 O O . CYS A 1 81 ? -0.191 -0.660 4.758 1.00 95.56 81 CYS A O 1
ATOM 613 N N . VAL A 1 82 ? 1.146 -2.465 4.920 1.00 93.00 82 VAL A N 1
ATOM 614 C CA . VAL A 1 82 ? 2.335 -1.760 5.415 1.00 93.00 82 VAL A CA 1
ATOM 615 C C . VAL A 1 82 ? 2.910 -0.768 4.401 1.00 93.00 82 VAL A C 1
ATOM 617 O O . VAL A 1 82 ? 3.495 0.228 4.823 1.00 93.00 82 VAL A O 1
ATOM 620 N N . THR A 1 83 ? 2.656 -0.961 3.103 1.00 92.25 83 THR A N 1
ATOM 621 C CA . THR A 1 83 ? 3.088 -0.034 2.051 1.00 92.25 83 THR A CA 1
ATOM 622 C C . THR A 1 83 ? 2.481 1.355 2.258 1.00 92.25 83 THR A C 1
ATOM 624 O O . THR A 1 83 ? 3.189 2.361 2.212 1.00 92.25 83 THR A O 1
ATOM 627 N N . CYS A 1 84 ? 1.175 1.424 2.531 1.00 91.88 84 CYS A N 1
ATOM 628 C CA . CYS A 1 84 ? 0.462 2.692 2.707 1.00 91.88 84 CYS A CA 1
ATOM 629 C C . CYS A 1 84 ? 0.452 3.160 4.166 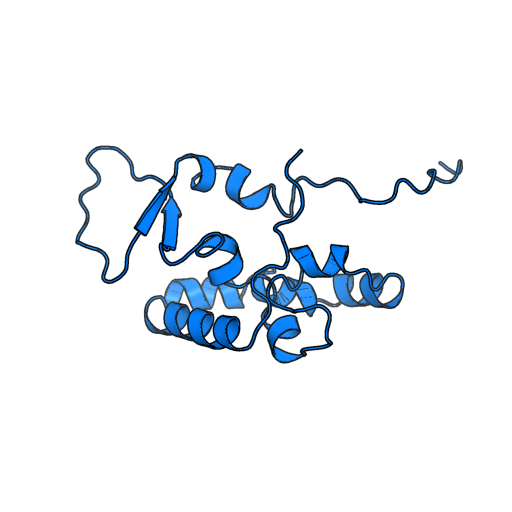1.00 91.88 84 CYS A C 1
ATOM 631 O O . CYS A 1 84 ? 0.581 4.352 4.446 1.00 91.88 84 CYS A O 1
ATOM 633 N N . HIS A 1 85 ? 0.274 2.227 5.102 1.00 93.44 85 HIS A N 1
ATOM 634 C CA . HIS A 1 85 ? 0.030 2.546 6.505 1.00 93.44 85 HIS A CA 1
ATOM 635 C C . HIS A 1 85 ? 1.294 2.615 7.352 1.00 93.44 85 HIS A C 1
ATOM 637 O O . HIS A 1 85 ? 1.271 3.223 8.419 1.00 93.44 85 HIS A O 1
ATOM 643 N N . LEU A 1 86 ? 2.406 2.039 6.907 1.00 89.94 86 LEU A N 1
ATOM 644 C CA . LEU A 1 86 ? 3.682 2.115 7.615 1.00 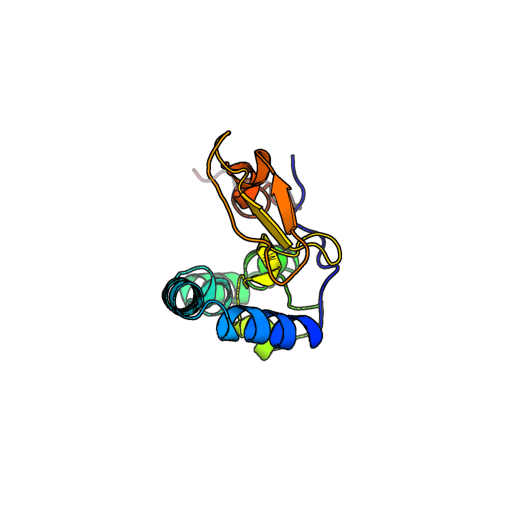89.94 86 LEU A CA 1
ATOM 645 C C . LEU A 1 86 ? 4.789 2.618 6.685 1.00 89.94 86 LEU A C 1
ATOM 647 O O . LEU A 1 86 ? 5.847 1.995 6.582 1.00 89.94 86 LEU A O 1
ATOM 651 N N . PRO A 1 87 ? 4.588 3.790 6.045 1.00 76.38 87 PRO A N 1
ATOM 652 C CA . PRO A 1 87 ? 5.498 4.306 5.047 1.00 76.38 87 PRO A CA 1
ATOM 653 C C . PRO A 1 87 ? 6.764 4.905 5.654 1.00 76.38 87 PRO A C 1
ATOM 655 O O . PRO A 1 87 ? 7.616 5.232 4.841 1.00 76.38 87 PRO A O 1
ATOM 658 N N . GLU A 1 88 ? 6.960 4.909 6.992 1.00 74.50 88 GLU A N 1
ATOM 659 C CA . GLU A 1 88 ? 7.612 5.901 7.892 1.00 74.50 88 GLU A CA 1
ATOM 660 C C . GLU A 1 88 ? 7.597 5.404 9.362 1.00 74.50 88 GLU A C 1
ATOM 662 O O . GLU A 1 88 ? 6.654 5.719 10.079 1.00 74.50 88 GLU A O 1
ATOM 667 N N . GLY A 1 89 ? 8.605 4.664 9.855 1.00 74.88 89 GLY A N 1
ATOM 668 C CA . GLY A 1 89 ? 8.743 4.338 11.290 1.00 74.88 89 GLY A CA 1
ATOM 669 C C . GLY A 1 89 ? 7.709 3.347 11.860 1.00 74.88 89 GLY A C 1
ATOM 670 O O . GLY A 1 89 ? 7.254 2.434 11.173 1.00 74.88 89 GLY A O 1
ATOM 671 N N . GLU A 1 90 ? 7.379 3.495 13.149 1.00 79.12 90 GLU A N 1
ATOM 672 C CA . GLU A 1 90 ? 6.509 2.562 13.898 1.00 79.12 90 GLU A CA 1
ATOM 673 C C . GLU A 1 90 ? 5.056 3.043 14.056 1.00 79.12 90 GLU A C 1
ATOM 675 O O . GLU A 1 90 ? 4.192 2.289 14.503 1.00 79.12 90 GLU A O 1
ATOM 680 N N . ARG A 1 91 ? 4.757 4.304 13.717 1.00 88.00 91 ARG A N 1
ATOM 681 C CA . ARG A 1 91 ? 3.405 4.861 13.874 1.00 88.00 91 ARG A CA 1
ATOM 682 C C . ARG A 1 91 ? 2.595 4.575 12.618 1.00 88.00 91 ARG A C 1
ATOM 684 O O . ARG A 1 91 ? 2.960 5.023 11.537 1.00 88.00 91 ARG A O 1
ATOM 691 N N . VAL A 1 92 ? 1.467 3.896 12.786 1.00 91.62 92 VAL A N 1
ATOM 692 C CA . VAL A 1 92 ? 0.544 3.594 11.690 1.00 91.62 92 VAL A CA 1
ATOM 693 C C . VAL A 1 92 ? -0.088 4.896 11.193 1.00 91.62 92 VAL A C 1
ATOM 695 O O . VAL A 1 92 ? -0.743 5.618 11.952 1.00 91.62 92 VAL A O 1
ATOM 698 N N . LEU A 1 93 ? 0.127 5.215 9.923 1.00 91.81 93 LEU A N 1
ATOM 699 C CA . LEU A 1 93 ? -0.467 6.350 9.238 1.00 91.81 93 LEU A CA 1
ATOM 700 C C . LEU A 1 93 ? -1.956 6.082 8.999 1.00 91.81 93 LEU A C 1
ATOM 702 O O . LEU A 1 93 ? -2.346 5.016 8.530 1.00 91.81 93 LEU A O 1
ATOM 706 N N . ALA A 1 94 ? -2.802 7.049 9.333 1.00 91.50 94 ALA A N 1
ATOM 707 C CA . ALA A 1 94 ? -4.244 6.960 9.157 1.00 91.50 94 ALA A CA 1
ATOM 708 C C . ALA A 1 94 ? -4.823 8.305 8.717 1.00 91.50 94 ALA A C 1
ATOM 710 O O . ALA A 1 94 ? -4.246 9.368 8.966 1.00 91.50 94 ALA A O 1
ATOM 711 N N . ALA A 1 95 ? -6.006 8.269 8.106 1.00 91.06 95 ALA A N 1
ATOM 712 C CA . ALA A 1 95 ? -6.690 9.483 7.688 1.00 91.06 95 ALA A CA 1
ATOM 713 C C . ALA A 1 95 ? -7.000 10.381 8.900 1.00 91.06 95 ALA A C 1
ATOM 715 O O . ALA A 1 95 ? -7.278 9.908 10.021 1.00 91.06 95 ALA A O 1
ATOM 716 N N . ALA A 1 96 ? -6.944 11.694 8.674 1.00 88.00 96 ALA A N 1
ATOM 717 C CA . ALA A 1 96 ? -7.488 12.670 9.605 1.00 88.00 96 ALA A CA 1
ATOM 718 C C . ALA A 1 96 ? -8.964 12.355 9.896 1.00 88.00 96 ALA A C 1
ATOM 720 O O . ALA A 1 96 ? -9.704 11.874 9.040 1.00 88.00 96 ALA A O 1
ATOM 721 N N . ARG A 1 97 ? -9.391 12.594 11.138 1.00 81.06 97 ARG A N 1
ATOM 722 C CA . ARG A 1 97 ? -10.800 12.455 11.519 1.00 81.06 97 ARG A CA 1
ATOM 723 C C . ARG A 1 97 ? -11.463 13.825 11.514 1.00 81.06 97 ARG A C 1
ATOM 725 O O . ARG A 1 97 ? -10.811 14.789 11.914 1.00 81.06 97 ARG A O 1
ATOM 732 N N . PRO A 1 98 ? -12.757 13.903 11.166 1.00 75.12 98 PRO A N 1
ATOM 733 C CA . PRO A 1 98 ? -13.532 15.112 11.386 1.00 75.12 98 PRO A CA 1
ATOM 734 C C . PRO A 1 98 ? -13.457 15.547 12.854 1.00 75.12 98 PRO A C 1
ATOM 736 O O . PRO A 1 98 ? -13.477 14.707 13.763 1.00 75.12 98 PRO A O 1
ATOM 739 N N . ALA A 1 99 ? -13.398 16.858 13.088 1.00 69.94 99 ALA A N 1
ATOM 740 C CA . ALA A 1 99 ? -13.448 17.412 14.435 1.00 69.94 99 ALA A CA 1
ATOM 741 C C . ALA A 1 99 ? -14.719 16.931 15.160 1.00 69.94 99 ALA A C 1
ATOM 743 O O . ALA A 1 99 ? -15.817 16.982 14.611 1.00 69.94 99 ALA A O 1
ATOM 744 N N . GLY A 1 100 ? -14.567 16.428 16.387 1.00 65.25 100 GLY A N 1
ATOM 745 C CA . GLY A 1 100 ? -15.684 15.911 17.186 1.00 65.25 100 GLY A CA 1
ATOM 746 C C . GLY A 1 100 ? -16.106 14.467 16.883 1.00 65.25 100 GLY A C 1
ATOM 747 O O . GLY A 1 100 ? -16.964 13.937 17.586 1.00 65.25 100 GLY A O 1
ATOM 748 N N . ALA A 1 101 ? -15.491 13.784 15.908 1.00 66.12 101 ALA A N 1
ATOM 749 C CA . ALA A 1 101 ? -15.689 12.348 15.720 1.00 66.12 101 ALA A CA 1
ATOM 750 C C . ALA A 1 101 ? -15.040 11.576 16.887 1.00 66.12 101 ALA A C 1
ATOM 752 O O . ALA A 1 101 ? -13.831 11.336 16.894 1.00 66.12 101 ALA A O 1
ATOM 753 N N . GLY A 1 102 ? -15.843 11.198 17.885 1.00 61.44 102 GLY A N 1
ATOM 754 C CA . GLY A 1 102 ? -15.387 10.455 19.063 1.00 61.44 102 GLY A CA 1
ATOM 755 C C . GLY A 1 102 ? -14.721 9.124 18.704 1.00 61.44 102 GLY A C 1
ATOM 756 O O . GLY A 1 102 ? -15.154 8.427 17.788 1.00 61.44 102 GLY A O 1
ATOM 757 N N . GLY A 1 103 ? -13.653 8.755 19.410 1.00 61.31 103 GLY A N 1
ATOM 758 C CA . GLY A 1 103 ? -12.894 7.532 19.157 1.00 61.31 103 GLY A CA 1
ATOM 759 C C . GLY A 1 103 ? -12.285 6.944 20.414 1.00 61.31 103 GLY A C 1
ATOM 760 O O . GLY A 1 103 ? -11.763 7.684 21.242 1.00 61.31 103 GLY A O 1
ATOM 761 N N . GLY A 1 104 ? -12.320 5.615 20.519 1.00 67.69 104 GLY A N 1
ATOM 762 C CA . GLY A 1 104 ? -11.527 4.888 21.504 1.00 67.69 104 GLY A CA 1
ATOM 763 C C . GLY A 1 104 ? -10.027 5.003 21.218 1.00 67.69 104 GLY A C 1
ATOM 764 O O . GLY A 1 104 ? -9.614 5.334 20.102 1.00 67.69 104 GLY A O 1
ATOM 765 N N . ALA A 1 105 ? -9.213 4.728 22.237 1.00 78.88 105 ALA A N 1
ATOM 766 C CA . ALA A 1 105 ? -7.773 4.595 22.063 1.00 78.88 105 ALA A CA 1
ATOM 767 C C . ALA A 1 105 ? -7.479 3.422 21.114 1.00 78.88 105 ALA A C 1
ATOM 769 O O . ALA A 1 105 ? -8.013 2.329 21.294 1.00 78.88 105 ALA A O 1
ATOM 770 N N . ALA A 1 106 ? -6.651 3.658 20.095 1.00 85.25 106 ALA A N 1
ATOM 771 C CA . ALA A 1 106 ? -6.180 2.587 19.228 1.00 85.25 106 ALA A CA 1
ATOM 772 C C . ALA A 1 106 ? -5.183 1.700 19.997 1.00 85.25 106 ALA A C 1
ATOM 774 O O . ALA A 1 106 ? -4.389 2.234 20.777 1.00 85.25 106 ALA A O 1
ATOM 775 N N . PRO A 1 107 ? -5.186 0.376 19.772 1.00 88.00 107 PRO A N 1
ATOM 776 C CA . PRO A 1 107 ? -4.276 -0.548 20.452 1.00 88.00 107 PRO A CA 1
ATOM 777 C C . PRO A 1 107 ? -2.813 -0.405 20.000 1.00 88.00 107 PRO A C 1
ATOM 779 O O . PRO A 1 107 ? -1.925 -0.989 20.612 1.00 88.00 107 PRO A O 1
ATOM 782 N N . HIS A 1 108 ? -2.549 0.389 18.960 1.00 89.94 108 HIS A N 1
ATOM 783 C CA . HIS A 1 108 ? -1.218 0.693 18.446 1.00 89.94 108 HIS A CA 1
ATOM 784 C C . HIS A 1 108 ? -1.071 2.196 18.130 1.00 89.94 108 HIS A C 1
ATOM 786 O O . HIS A 1 108 ? -2.071 2.897 17.927 1.00 89.94 108 HIS A O 1
ATOM 792 N N . PRO A 1 109 ? 0.166 2.728 18.076 1.00 89.88 109 PRO A N 1
ATOM 793 C CA . PRO A 1 109 ? 0.410 4.141 17.807 1.00 89.88 109 PRO A CA 1
ATOM 794 C C . PRO A 1 109 ? -0.095 4.570 16.426 1.00 89.88 109 PRO A C 1
ATOM 796 O O . PRO A 1 109 ? 0.204 3.929 15.420 1.00 89.88 109 PRO A O 1
ATOM 799 N N . LEU A 1 110 ? -0.807 5.700 16.376 1.00 89.94 110 LEU A N 1
ATOM 800 C CA . LEU A 1 110 ? -1.319 6.288 15.137 1.00 89.94 110 LEU A CA 1
ATOM 801 C C . LEU A 1 110 ? -0.706 7.663 14.857 1.00 89.94 110 LEU A C 1
ATOM 803 O O . LEU A 1 110 ? -0.630 8.514 15.749 1.00 89.94 110 LEU A O 1
ATOM 807 N N . ALA A 1 111 ? -0.370 7.917 13.597 1.00 89.94 111 ALA A N 1
ATOM 808 C CA . ALA A 1 111 ? -0.150 9.250 13.050 1.00 89.94 111 ALA A CA 1
ATOM 809 C C . ALA A 1 111 ? -1.326 9.594 12.127 1.00 89.94 111 ALA A C 1
ATOM 811 O O . ALA A 1 111 ? -1.583 8.882 11.163 1.00 89.94 111 ALA A O 1
ATOM 812 N N . ARG A 1 112 ? -2.070 10.666 12.422 1.00 90.12 112 ARG A N 1
ATOM 813 C CA . ARG A 1 112 ? -3.175 11.114 11.562 1.00 90.12 112 ARG A CA 1
ATOM 814 C C . ARG A 1 112 ? -2.716 12.224 10.633 1.00 90.12 112 ARG A C 1
ATOM 816 O O . ARG A 1 112 ? -1.997 13.116 11.072 1.00 90.12 112 ARG A O 1
ATOM 823 N N . SER A 1 113 ? -3.151 12.165 9.380 1.00 89.88 113 SER A N 1
ATOM 824 C CA . SER A 1 113 ? -2.722 13.095 8.338 1.00 89.88 113 SER A CA 1
ATOM 825 C C . SER A 1 113 ? -3.881 13.476 7.419 1.00 89.88 113 SER A C 1
ATOM 827 O O . SER A 1 113 ? -4.638 12.609 6.983 1.00 89.88 113 SER A O 1
ATOM 829 N N . GLU A 1 114 ? -4.012 14.772 7.124 1.00 91.19 114 GLU A N 1
ATOM 830 C CA . GLU A 1 114 ? -4.940 15.283 6.103 1.00 91.19 114 GLU A CA 1
ATOM 831 C C . GLU A 1 114 ? -4.475 14.894 4.698 1.00 91.19 114 GLU A C 1
ATOM 833 O O . GLU A 1 114 ? -5.281 14.446 3.893 1.00 91.19 114 GLU A O 1
ATOM 838 N N . ARG A 1 115 ? -3.159 14.939 4.450 1.00 89.44 115 ARG A N 1
ATOM 839 C CA . ARG A 1 115 ? -2.520 14.445 3.220 1.00 89.44 115 ARG A CA 1
ATOM 840 C C . ARG A 1 115 ? -2.887 12.989 2.933 1.00 89.44 115 ARG A C 1
ATOM 842 O O . ARG A 1 115 ? -3.235 12.638 1.815 1.00 89.44 115 ARG A O 1
ATOM 849 N N . PHE A 1 116 ? -2.865 12.142 3.961 1.00 91.12 116 PHE A N 1
ATOM 850 C CA . PHE A 1 116 ? -3.253 10.738 3.804 1.00 91.12 116 PHE A CA 1
ATOM 851 C C . PHE A 1 116 ? -4.768 10.542 3.617 1.00 91.12 116 PHE A C 1
ATOM 853 O O . PHE A 1 116 ? -5.201 9.492 3.161 1.00 91.12 116 PHE A O 1
ATOM 860 N N . ALA A 1 117 ? -5.584 11.534 3.977 1.00 90.00 117 ALA A N 1
ATOM 861 C CA . ALA A 1 117 ? -7.022 11.513 3.724 1.00 90.00 117 ALA A CA 1
ATOM 862 C C . ALA A 1 117 ? -7.388 11.963 2.293 1.00 90.00 117 ALA A C 1
ATOM 864 O O . ALA A 1 117 ? -8.571 11.956 1.954 1.00 90.00 117 ALA A O 1
ATOM 865 N N . GLY A 1 118 ? -6.403 12.369 1.482 1.00 90.12 118 GLY A N 1
ATOM 866 C CA . GLY A 1 118 ? -6.573 12.832 0.106 1.00 90.12 118 GLY A CA 1
ATOM 867 C C . GLY A 1 118 ? -5.846 11.971 -0.935 1.00 90.12 118 GLY A C 1
ATOM 868 O O . GLY A 1 118 ? -5.314 10.901 -0.645 1.00 90.12 118 GLY A O 1
ATOM 869 N N . ASP A 1 119 ? -5.816 12.482 -2.161 1.00 90.94 119 ASP A N 1
ATOM 870 C CA . ASP A 1 119 ? -5.130 11.939 -3.345 1.00 90.94 119 ASP A CA 1
ATOM 871 C C . ASP A 1 119 ? -3.621 11.742 -3.151 1.00 90.94 119 ASP A C 1
ATOM 873 O O . ASP A 1 119 ? -3.020 10.800 -3.673 1.00 90.94 119 ASP A O 1
ATOM 877 N N . GLU A 1 120 ? -3.006 12.584 -2.329 1.00 88.94 120 GLU A N 1
ATOM 878 C CA . GLU A 1 120 ? -1.586 12.518 -2.012 1.00 88.94 120 GLU A CA 1
ATOM 879 C C . GLU A 1 120 ? -1.143 11.180 -1.382 1.00 88.94 120 GLU A C 1
ATOM 881 O O . GLU A 1 120 ? 0.045 10.851 -1.446 1.00 88.94 120 GLU A O 1
ATOM 886 N N . ALA A 1 121 ? -2.063 10.399 -0.799 1.00 88.44 121 ALA A N 1
ATOM 887 C CA . ALA A 1 121 ? -1.801 9.031 -0.340 1.00 88.44 121 ALA A CA 1
ATOM 888 C C . ALA A 1 121 ? -1.457 8.074 -1.498 1.00 88.44 121 ALA A C 1
ATOM 890 O O . ALA A 1 121 ? -0.712 7.113 -1.317 1.00 88.44 121 ALA A O 1
ATOM 891 N N . CYS A 1 122 ? -1.983 8.350 -2.690 1.00 91.94 122 CYS A N 1
ATOM 892 C CA . CYS A 1 122 ? -1.853 7.530 -3.893 1.00 91.94 122 CYS A CA 1
ATOM 893 C C . CYS A 1 122 ? -0.729 8.025 -4.817 1.00 91.94 122 CYS A C 1
ATOM 895 O O . CYS A 1 122 ? -0.195 7.261 -5.627 1.00 91.94 122 CYS A O 1
ATOM 897 N N . ALA A 1 123 ? -0.359 9.303 -4.696 1.00 90.12 123 ALA A N 1
ATOM 898 C CA . ALA A 1 123 ? 0.528 10.007 -5.621 1.00 90.12 123 ALA A CA 1
ATOM 899 C C . ALA A 1 123 ? 1.912 9.352 -5.795 1.00 90.12 123 ALA A C 1
ATOM 901 O O . ALA A 1 123 ? 2.486 9.418 -6.878 1.00 90.12 123 ALA A O 1
ATOM 902 N N . ALA A 1 124 ? 2.433 8.654 -4.780 1.00 85.19 124 ALA A N 1
ATOM 903 C CA . ALA A 1 124 ? 3.725 7.965 -4.879 1.00 85.19 124 ALA A CA 1
ATOM 904 C C . ALA A 1 124 ? 3.760 6.871 -5.968 1.00 85.19 124 ALA A C 1
ATOM 906 O O . ALA A 1 124 ? 4.838 6.566 -6.478 1.00 85.19 124 ALA A O 1
ATOM 907 N N . CYS A 1 125 ? 2.599 6.307 -6.327 1.00 91.56 125 CYS A N 1
ATOM 908 C CA . CYS A 1 125 ? 2.464 5.271 -7.357 1.00 91.56 125 CYS A CA 1
ATOM 909 C C . CYS A 1 125 ? 1.615 5.710 -8.558 1.00 91.56 125 CYS A C 1
ATOM 911 O O . CYS A 1 125 ? 1.797 5.180 -9.648 1.00 91.56 125 CYS A O 1
ATOM 913 N N . HIS A 1 126 ? 0.694 6.663 -8.383 1.00 93.31 126 HIS A N 1
ATOM 914 C CA . HIS A 1 126 ? -0.236 7.095 -9.435 1.00 93.31 126 HIS A CA 1
ATOM 915 C C . HIS A 1 126 ? 0.092 8.464 -10.047 1.00 93.31 126 HIS A C 1
ATOM 917 O O . HIS A 1 126 ? -0.497 8.829 -11.061 1.00 93.31 126 HIS A O 1
ATOM 923 N N . GLU A 1 127 ? 1.069 9.190 -9.499 1.00 91.12 127 GLU A N 1
ATOM 924 C CA . GLU A 1 127 ? 1.547 10.472 -10.028 1.00 91.12 127 GLU A CA 1
ATOM 925 C C . GLU A 1 127 ? 3.073 10.465 -10.171 1.00 91.12 127 GLU A C 1
ATOM 927 O O . GLU A 1 127 ? 3.810 11.139 -9.449 1.00 91.12 127 GLU A O 1
ATOM 932 N N . PHE A 1 128 ? 3.566 9.683 -11.131 1.00 85.06 128 PHE A N 1
ATOM 933 C CA . PHE A 1 128 ? 4.997 9.495 -11.347 1.00 85.06 128 PHE A CA 1
ATOM 934 C C . PHE A 1 128 ? 5.474 10.018 -12.700 1.00 85.06 128 PHE A C 1
ATOM 936 O O . PHE A 1 128 ? 4.725 10.235 -13.650 1.00 85.06 128 PHE A O 1
ATOM 943 N N . THR A 1 129 ? 6.789 10.180 -12.797 1.00 81.31 129 THR A N 1
ATOM 944 C CA . THR A 1 129 ? 7.500 10.324 -14.067 1.00 81.31 129 THR A CA 1
ATOM 945 C C . THR A 1 129 ? 8.512 9.195 -14.157 1.00 81.31 129 THR A C 1
ATOM 947 O O . THR A 1 129 ? 9.173 8.880 -13.166 1.00 81.31 129 THR A O 1
ATOM 950 N N . PHE A 1 130 ? 8.641 8.581 -15.332 1.00 78.25 130 PHE A N 1
ATOM 951 C CA . PHE A 1 130 ? 9.667 7.567 -15.535 1.00 78.25 130 PHE A CA 1
ATOM 952 C C . PHE A 1 130 ? 11.067 8.170 -15.325 1.00 78.25 130 PHE A C 1
ATOM 954 O O . PHE A 1 130 ? 11.327 9.288 -15.782 1.00 78.25 130 PHE A O 1
ATOM 961 N N . PRO A 1 131 ? 11.974 7.449 -14.641 1.00 70.69 131 PRO A N 1
ATOM 962 C CA . PRO A 1 131 ? 13.315 7.944 -14.340 1.00 70.69 131 PRO A CA 1
ATOM 963 C C . PRO A 1 131 ? 14.204 8.080 -15.587 1.00 70.69 131 PRO A C 1
ATOM 965 O O . PRO A 1 131 ? 15.184 8.818 -15.541 1.00 70.69 131 PRO A O 1
ATOM 968 N N . ASP A 1 132 ? 13.853 7.420 -16.697 1.00 68.00 132 ASP A N 1
ATOM 969 C CA . ASP A 1 132 ? 14.535 7.541 -17.987 1.00 68.00 132 ASP A CA 1
ATOM 970 C C . ASP A 1 132 ? 13.607 8.175 -19.038 1.00 68.00 132 ASP A C 1
ATOM 972 O O . ASP A 1 132 ? 12.517 7.667 -19.318 1.00 68.00 132 ASP A O 1
ATOM 976 N N . ARG A 1 133 ? 14.039 9.292 -19.634 1.00 56.09 133 ARG A N 1
ATO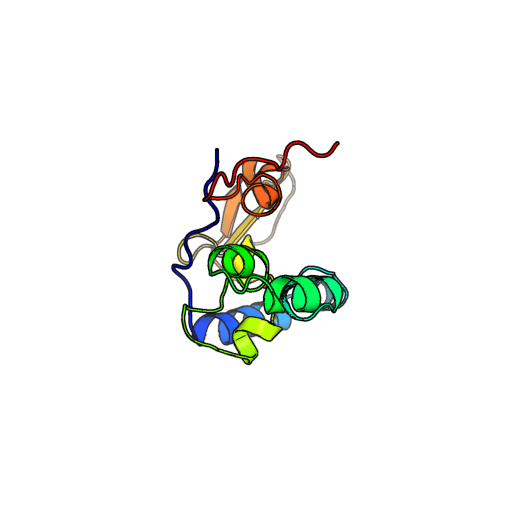M 977 C CA . ARG A 1 133 ? 13.376 9.906 -20.792 1.00 56.09 133 ARG A CA 1
ATOM 978 C C . ARG A 1 133 ? 13.953 9.289 -22.064 1.00 56.09 133 ARG A C 1
ATOM 980 O O . ARG A 1 133 ? 14.719 9.944 -22.770 1.00 56.09 133 ARG A O 1
ATOM 987 N N . ARG A 1 134 ? 13.570 8.053 -22.397 1.00 55.22 134 ARG A N 1
ATOM 988 C CA . ARG A 1 134 ? 13.771 7.573 -23.774 1.00 55.22 134 ARG A CA 1
ATOM 989 C C . ARG A 1 134 ? 12.974 8.506 -24.708 1.00 55.22 134 ARG A C 1
ATOM 991 O O . ARG A 1 134 ? 11.804 8.761 -24.416 1.00 55.22 134 ARG A O 1
ATOM 998 N N . PRO A 1 135 ? 13.575 9.073 -25.771 1.00 49.47 135 PRO A N 1
ATOM 999 C CA . PRO A 1 135 ? 12.843 9.923 -26.704 1.00 49.47 135 PRO A CA 1
ATOM 1000 C C . PRO A 1 135 ? 11.677 9.130 -27.296 1.00 49.47 135 PRO A C 1
ATOM 1002 O O . PRO A 1 135 ? 11.840 7.973 -27.685 1.00 49.47 135 PRO A O 1
ATOM 1005 N N . VAL A 1 136 ? 10.496 9.748 -27.321 1.00 55.41 136 VAL A N 1
ATOM 1006 C CA . VAL A 1 136 ? 9.302 9.168 -27.943 1.00 55.41 136 VAL A CA 1
ATOM 1007 C C . VAL A 1 136 ? 9.635 8.933 -29.421 1.00 55.41 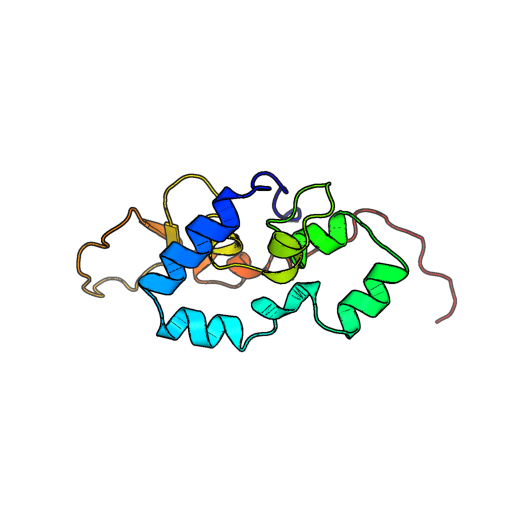136 VAL A C 1
ATOM 1009 O O . VAL A 1 136 ? 10.047 9.890 -30.080 1.00 55.41 136 VAL A O 1
ATOM 1012 N N . PRO A 1 137 ? 9.525 7.703 -29.958 1.00 52.53 137 PRO A N 1
ATOM 1013 C CA . PRO A 1 137 ? 9.694 7.490 -31.388 1.00 52.53 137 PRO A CA 1
ATOM 1014 C C . PRO A 1 137 ? 8.679 8.353 -32.142 1.00 52.53 137 PRO A C 1
ATOM 1016 O O . PRO A 1 137 ? 7.504 8.363 -31.786 1.00 52.53 137 PRO A O 1
ATOM 1019 N N . GLU A 1 138 ? 9.138 9.061 -33.172 1.00 49.78 138 GLU A N 1
ATOM 1020 C CA . GLU A 1 138 ? 8.388 10.028 -33.996 1.00 49.78 138 GLU A CA 1
ATOM 1021 C C . GLU A 1 138 ? 7.288 9.393 -34.880 1.00 49.78 138 GLU A C 1
ATOM 1023 O O . GLU A 1 138 ? 7.012 9.849 -35.984 1.00 49.78 138 GLU A O 1
ATOM 1028 N N . PHE A 1 139 ? 6.652 8.316 -34.421 1.00 54.81 139 PHE A N 1
ATOM 1029 C CA . PHE A 1 139 ? 5.570 7.647 -35.135 1.00 54.81 139 PHE A CA 1
ATOM 1030 C C . PHE A 1 139 ? 4.282 7.682 -34.308 1.00 54.81 139 PHE A C 1
ATOM 1032 O O . PHE A 1 139 ? 3.841 6.672 -33.756 1.00 54.81 139 PHE A O 1
ATOM 1039 N N . MET A 1 140 ? 3.699 8.881 -34.252 1.00 42.06 140 MET A N 1
ATOM 1040 C CA . MET A 1 140 ? 2.257 9.132 -34.161 1.00 42.06 140 MET A CA 1
ATOM 1041 C C . MET A 1 140 ? 1.871 10.095 -35.277 1.00 42.06 140 MET A C 1
ATOM 1043 O O . MET A 1 140 ? 2.552 11.137 -35.398 1.00 42.06 140 MET A O 1
#